Protein AF-A0A0Q8R245-F1 (afdb_monomer)

Mean predicted aligned error: 13.03 Å

Structure (mmCIF, N/CA/C/O backbone):
data_AF-A0A0Q8R245-F1
#
_entry.id   AF-A0A0Q8R245-F1
#
loop_
_atom_site.group_PDB
_atom_site.id
_atom_site.type_symbol
_atom_site.label_atom_id
_atom_site.label_alt_id
_atom_site.label_comp_id
_atom_site.label_asym_id
_atom_site.label_entity_id
_atom_site.label_seq_id
_atom_site.pdbx_PDB_ins_code
_atom_site.Cartn_x
_atom_site.Cartn_y
_atom_site.Cartn_z
_atom_site.occupancy
_atom_site.B_iso_or_equiv
_atom_site.auth_seq_id
_atom_site.auth_comp_id
_atom_site.auth_asym_id
_atom_site.auth_atom_id
_atom_site.pdbx_PDB_model_num
ATOM 1 N N . MET A 1 1 ? -26.914 6.126 38.503 1.00 47.25 1 MET A N 1
ATOM 2 C CA . MET A 1 1 ? -27.204 4.934 37.684 1.00 47.25 1 MET A CA 1
ATOM 3 C C . MET A 1 1 ? -27.935 5.424 36.454 1.00 47.25 1 MET A C 1
ATOM 5 O O . MET A 1 1 ? -29.108 5.749 36.558 1.00 47.25 1 MET A O 1
ATOM 9 N N . THR A 1 2 ? -27.219 5.565 35.342 1.00 40.62 2 THR A N 1
ATOM 10 C CA . THR A 1 2 ? -27.799 5.974 34.060 1.00 40.62 2 THR A CA 1
ATOM 11 C C . THR A 1 2 ? -27.302 4.974 33.030 1.00 40.62 2 THR A C 1
ATOM 13 O O . THR A 1 2 ? -26.135 4.978 32.650 1.00 40.62 2 THR A O 1
ATOM 16 N N . THR A 1 3 ? -28.176 4.034 32.702 1.00 66.19 3 THR A N 1
ATOM 17 C CA . THR A 1 3 ? -28.057 3.087 31.595 1.00 66.19 3 THR A CA 1
ATOM 18 C C . THR A 1 3 ? -28.327 3.823 30.289 1.00 66.19 3 THR A C 1
ATOM 20 O O . THR A 1 3 ? -29.417 4.372 30.148 1.00 66.19 3 THR A O 1
ATOM 23 N N . THR A 1 4 ? -27.386 3.794 29.343 1.00 49.12 4 THR A N 1
ATOM 24 C CA . THR A 1 4 ? -27.697 4.036 27.925 1.00 49.12 4 THR A CA 1
ATOM 25 C C . THR A 1 4 ? -26.713 3.277 27.036 1.00 49.12 4 THR A C 1
ATOM 27 O O . THR A 1 4 ? -25.506 3.483 27.128 1.00 49.12 4 THR A O 1
ATOM 30 N N . ASP A 1 5 ? -27.294 2.363 26.261 1.00 46.53 5 ASP A N 1
ATOM 31 C CA . ASP A 1 5 ? -26.862 1.760 25.001 1.00 46.53 5 ASP A CA 1
ATOM 32 C C . ASP A 1 5 ? -25.427 1.246 24.829 1.00 46.53 5 ASP A C 1
ATOM 34 O O . ASP A 1 5 ? -24.492 1.959 24.477 1.00 46.53 5 ASP A O 1
ATOM 38 N N . THR A 1 6 ? -25.298 -0.081 24.916 1.00 54.34 6 THR A N 1
ATOM 39 C CA . THR A 1 6 ? -24.317 -0.812 24.104 1.00 54.34 6 THR A CA 1
ATOM 40 C C . THR A 1 6 ? -24.837 -0.827 22.668 1.00 54.34 6 THR A C 1
ATOM 42 O O . THR A 1 6 ? -25.485 -1.784 22.243 1.00 54.34 6 THR A O 1
ATOM 45 N N . GLU A 1 7 ? -24.595 0.254 21.927 1.00 52.25 7 GLU A N 1
ATOM 46 C CA . GLU A 1 7 ? -24.745 0.246 20.475 1.00 52.25 7 GLU A CA 1
ATOM 47 C C . GLU A 1 7 ? -23.817 -0.846 19.936 1.00 52.25 7 GLU A C 1
ATOM 49 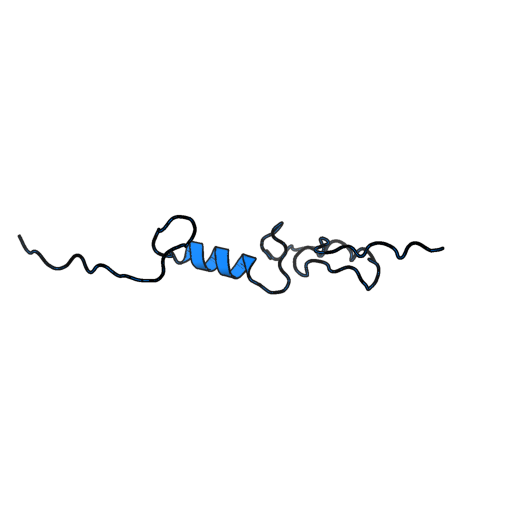O O . GLU A 1 7 ? -22.592 -0.729 19.956 1.00 52.25 7 GLU A O 1
ATOM 54 N N . THR A 1 8 ? -24.398 -1.971 19.518 1.00 58.78 8 THR A N 1
ATOM 55 C CA . THR A 1 8 ? -23.663 -2.988 18.770 1.00 58.78 8 THR A CA 1
ATOM 56 C C . THR A 1 8 ? -23.402 -2.386 17.398 1.00 58.78 8 THR A C 1
ATOM 58 O O . THR A 1 8 ? -24.184 -2.577 16.465 1.00 58.78 8 THR A O 1
ATOM 61 N N . THR A 1 9 ? -22.327 -1.601 17.285 1.00 53.03 9 THR A N 1
ATOM 62 C CA . THR A 1 9 ? -21.791 -1.124 16.013 1.00 53.03 9 THR A CA 1
ATOM 63 C C . THR A 1 9 ? -21.401 -2.358 15.207 1.00 53.03 9 THR A C 1
ATOM 65 O O . THR A 1 9 ? -20.280 -2.855 15.286 1.00 53.03 9 THR A O 1
ATOM 68 N N . THR A 1 10 ? -22.355 -2.890 14.446 1.00 65.06 10 THR A N 1
ATOM 69 C CA . THR A 1 10 ? -22.143 -3.985 13.494 1.00 65.06 10 THR A CA 1
ATOM 70 C C . THR A 1 10 ? -21.463 -3.391 12.261 1.00 65.06 10 THR A C 1
ATOM 72 O O . THR A 1 10 ? -22.020 -3.339 11.169 1.00 65.06 10 THR A O 1
ATOM 75 N N . GLY A 1 11 ? -20.287 -2.806 12.472 1.00 70.25 11 GLY A N 1
ATOM 76 C CA . GLY A 1 11 ? -19.413 -2.352 11.407 1.00 70.25 11 GLY A CA 1
ATOM 77 C C . GLY A 1 11 ? -18.682 -3.540 10.785 1.00 70.25 11 GLY A C 1
ATOM 78 O O . GLY A 1 11 ? -18.694 -4.642 11.342 1.00 70.25 11 GLY A O 1
ATOM 79 N N . PRO A 1 12 ? -18.023 -3.341 9.634 1.00 79.69 12 PRO A N 1
ATOM 80 C CA . PRO A 1 12 ? -17.119 -4.345 9.100 1.00 79.69 12 PRO A CA 1
ATOM 81 C C . PRO A 1 12 ? -16.096 -4.743 10.174 1.00 79.69 12 PRO A C 1
ATOM 83 O O . PRO A 1 12 ? -15.553 -3.896 10.886 1.00 79.69 12 PRO A O 1
ATOM 86 N N . ALA A 1 13 ? -15.845 -6.043 10.285 1.00 87.00 13 ALA A N 1
ATOM 87 C CA . ALA A 1 13 ? -14.846 -6.614 11.176 1.00 87.00 13 ALA A CA 1
ATOM 88 C C . ALA A 1 13 ? -13.684 -7.183 10.359 1.00 87.00 13 ALA A C 1
ATOM 90 O O . ALA A 1 13 ? -13.826 -7.495 9.172 1.00 87.00 13 ALA A O 1
ATOM 91 N N . CYS A 1 14 ? -12.524 -7.321 10.992 1.00 85.50 14 CYS A N 1
ATOM 92 C CA . CYS A 1 14 ? -11.389 -8.007 10.400 1.00 85.50 14 CYS A CA 1
ATOM 93 C C . CYS A 1 14 ? -11.783 -9.466 10.099 1.00 85.50 14 CYS A C 1
ATOM 95 O O . CYS A 1 14 ? -12.139 -10.192 11.030 1.00 85.50 14 CYS A O 1
ATOM 97 N N . PRO A 1 15 ? -11.688 -9.943 8.844 1.00 83.88 15 PRO A N 1
ATOM 98 C CA . PRO A 1 15 ? -12.115 -11.297 8.485 1.00 83.88 15 PRO A CA 1
ATOM 99 C C . PRO A 1 15 ? -11.230 -12.392 9.102 1.00 83.88 15 PRO A C 1
ATOM 101 O O . PRO A 1 15 ? -11.603 -13.560 9.089 1.00 83.88 15 PRO A O 1
ATOM 104 N N . PHE A 1 16 ? -10.063 -12.027 9.643 1.00 84.81 16 PHE A N 1
ATOM 105 C CA . PHE A 1 16 ? -9.113 -12.965 10.240 1.00 84.81 16 PHE A CA 1
ATOM 106 C C . PHE A 1 16 ? -9.295 -13.131 11.751 1.00 84.81 16 PHE A C 1
ATOM 108 O O . PHE A 1 16 ? -9.149 -14.237 12.260 1.00 84.81 16 PHE A O 1
ATOM 115 N N . CYS A 1 17 ? -9.592 -12.048 12.478 1.00 87.31 17 CYS A N 1
ATOM 116 C CA . CYS A 1 17 ? -9.684 -12.073 13.944 1.00 87.31 17 CYS A CA 1
ATOM 117 C C . CYS A 1 17 ? -11.042 -11.635 14.508 1.00 87.31 17 CYS A C 1
ATOM 119 O O . CYS A 1 17 ? -11.240 -11.704 15.717 1.00 87.31 17 CYS A O 1
ATOM 121 N N . GLY A 1 18 ? -11.970 -11.167 13.670 1.00 86.75 18 GLY A N 1
ATOM 122 C CA . GLY A 1 18 ? -13.307 -10.729 14.081 1.00 86.75 18 GLY A CA 1
ATOM 123 C C . GLY A 1 18 ? -13.351 -9.416 14.870 1.00 86.75 18 GLY A C 1
ATOM 124 O O . GLY A 1 18 ? -14.436 -8.949 15.200 1.00 86.75 18 GLY A O 1
ATOM 125 N N . ALA A 1 19 ? -12.203 -8.794 15.159 1.00 88.00 19 ALA A N 1
ATOM 126 C CA . ALA A 1 19 ? -12.150 -7.493 15.818 1.00 88.00 19 ALA A CA 1
ATOM 127 C C . ALA A 1 19 ? -12.672 -6.379 14.897 1.00 88.00 19 ALA A C 1
ATOM 129 O O . ALA A 1 19 ? -12.506 -6.445 13.676 1.00 88.00 19 ALA A O 1
ATOM 130 N N . ALA A 1 20 ? -13.257 -5.332 15.481 1.00 90.50 20 ALA A N 1
ATOM 131 C CA . ALA A 1 20 ? -13.586 -4.114 14.746 1.00 90.50 20 ALA A CA 1
ATOM 132 C C . ALA A 1 20 ? -12.313 -3.486 14.150 1.00 90.50 20 ALA A C 1
ATOM 134 O O . ALA A 1 20 ? -11.250 -3.503 14.776 1.00 90.50 20 ALA A O 1
ATOM 135 N N . TRP A 1 21 ? -12.417 -2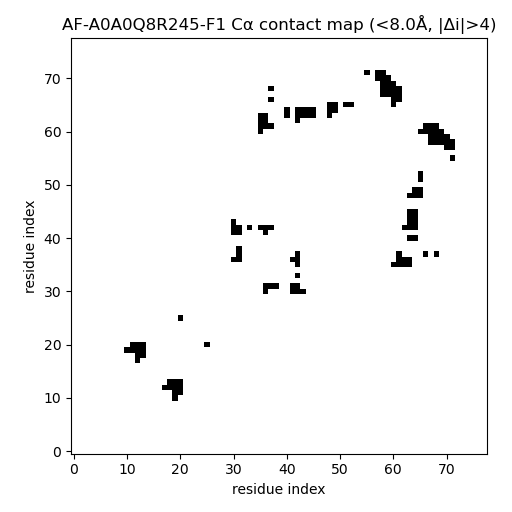.925 12.943 1.00 88.25 21 TRP A N 1
ATOM 136 C CA . TRP A 1 21 ? -11.285 -2.259 12.299 1.00 88.25 21 TRP A CA 1
ATOM 137 C C . TRP A 1 21 ? -10.852 -1.021 13.088 1.00 88.25 21 TRP A C 1
ATOM 139 O O . TRP A 1 21 ? -11.638 -0.102 13.307 1.00 88.25 21 TRP A O 1
ATOM 149 N N . SER A 1 22 ? -9.578 -0.979 13.477 1.00 88.75 22 SER A N 1
ATOM 150 C CA . SER A 1 22 ? -8.946 0.237 13.990 1.00 88.75 22 SER A CA 1
ATOM 151 C C . SER A 1 22 ? -8.289 1.023 12.854 1.00 88.75 22 SER A C 1
ATOM 153 O O . SER A 1 22 ? -7.954 0.458 11.811 1.00 88.75 22 SER A O 1
ATOM 155 N N . ALA A 1 23 ? -8.049 2.320 13.069 1.00 88.19 23 ALA A N 1
ATOM 156 C CA . ALA A 1 23 ? -7.331 3.159 12.106 1.00 88.19 23 ALA A CA 1
ATOM 157 C C . ALA A 1 23 ? -5.956 2.568 11.739 1.00 88.19 23 ALA A C 1
ATOM 159 O O . ALA A 1 23 ? -5.628 2.476 10.563 1.00 88.19 23 ALA A O 1
ATOM 160 N N . ALA A 1 24 ? -5.211 2.062 12.728 1.00 87.69 24 ALA A N 1
ATOM 161 C CA . ALA A 1 24 ? -3.914 1.424 12.505 1.00 87.69 24 ALA A CA 1
ATOM 162 C C . ALA A 1 24 ? -4.016 0.146 11.652 1.00 87.69 24 ALA A C 1
ATOM 164 O O . ALA A 1 24 ? -3.161 -0.107 10.808 1.00 87.69 24 ALA A O 1
ATOM 165 N N . MET A 1 25 ? -5.070 -0.659 11.839 1.00 89.19 25 MET A N 1
ATOM 166 C CA . MET A 1 25 ? -5.290 -1.854 11.015 1.00 89.19 25 MET A CA 1
ATOM 167 C C . MET A 1 25 ? -5.638 -1.493 9.570 1.00 89.19 25 MET A C 1
ATOM 169 O O . MET A 1 25 ? -5.166 -2.159 8.652 1.00 89.19 25 MET A O 1
ATOM 173 N N . LEU A 1 26 ? -6.446 -0.450 9.361 1.00 88.44 26 LEU A N 1
ATOM 174 C CA . LEU A 1 26 ? -6.791 0.031 8.020 1.00 88.44 26 LEU A CA 1
ATOM 175 C C . LEU A 1 26 ? -5.565 0.586 7.293 1.00 88.44 26 LEU A C 1
ATOM 177 O O . LEU A 1 26 ? -5.346 0.256 6.133 1.00 88.44 26 LEU A O 1
ATOM 181 N N . GLU A 1 27 ? -4.738 1.361 7.989 1.00 85.31 27 GLU A N 1
ATOM 182 C CA . GLU A 1 27 ? -3.492 1.915 7.453 1.00 85.31 27 GLU A CA 1
ATOM 183 C C . GLU A 1 27 ? -2.495 0.805 7.077 1.00 85.31 27 GLU A C 1
ATOM 185 O O . GLU A 1 27 ? -1.842 0.859 6.035 1.00 85.31 27 GLU A O 1
ATOM 190 N N . GLN A 1 28 ? -2.428 -0.258 7.884 1.00 81.75 28 GLN A N 1
ATOM 191 C CA . GLN A 1 28 ? -1.638 -1.443 7.560 1.00 81.75 28 GLN A CA 1
ATOM 192 C C . GLN A 1 28 ? -2.221 -2.220 6.370 1.00 81.75 28 GLN A C 1
ATOM 194 O O . GLN A 1 28 ? -1.460 -2.718 5.547 1.00 81.75 28 GLN A O 1
ATOM 199 N N . TYR A 1 29 ? -3.544 -2.338 6.258 1.00 83.06 29 TYR A N 1
ATOM 200 C CA . TYR A 1 29 ? -4.190 -3.039 5.146 1.00 83.06 29 TYR A CA 1
ATOM 201 C C . TYR A 1 29 ? -3.977 -2.315 3.811 1.00 83.06 29 TYR A C 1
ATOM 203 O O . TYR A 1 29 ? -3.514 -2.939 2.857 1.00 83.06 29 TYR A O 1
ATOM 211 N N . ASP A 1 30 ? -4.226 -1.004 3.773 1.00 83.06 30 ASP A N 1
ATOM 212 C CA . ASP A 1 30 ? -4.032 -0.148 2.593 1.00 83.06 30 ASP A CA 1
ATOM 213 C C . ASP A 1 30 ? -2.619 -0.301 2.005 1.00 83.06 30 ASP A C 1
ATOM 215 O O . ASP A 1 30 ? -2.414 -0.527 0.804 1.00 83.06 30 ASP 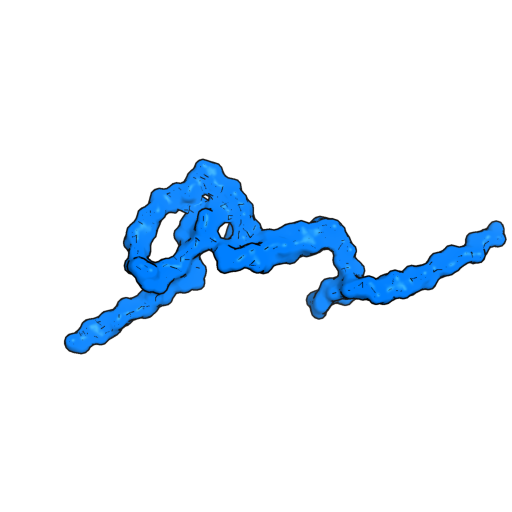A O 1
ATOM 219 N N . ARG A 1 31 ? -1.641 -0.327 2.910 1.00 75.06 31 ARG A N 1
ATOM 220 C CA . ARG A 1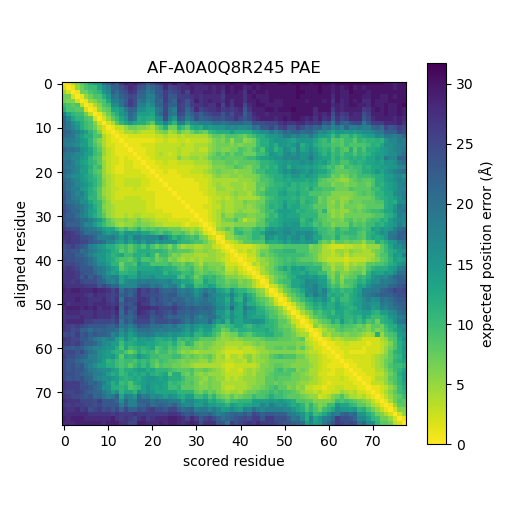 31 ? -0.227 -0.520 2.623 1.00 75.06 31 ARG A CA 1
ATOM 221 C C . ARG A 1 31 ? 0.096 -1.845 1.912 1.00 75.06 31 ARG A C 1
ATOM 223 O O . ARG A 1 31 ? 1.007 -1.878 1.088 1.00 75.06 31 ARG A O 1
ATOM 230 N N . PHE A 1 32 ? -0.626 -2.928 2.202 1.00 72.69 32 PHE A N 1
ATOM 231 C CA . PHE A 1 32 ? -0.435 -4.227 1.538 1.00 72.69 32 PHE A CA 1
ATOM 232 C C . PHE A 1 32 ? -1.303 -4.413 0.288 1.00 72.69 32 PHE A C 1
ATOM 234 O O . PHE A 1 32 ? -1.019 -5.306 -0.512 1.00 72.69 32 PHE A O 1
ATOM 241 N N . THR A 1 33 ? -2.344 -3.599 0.105 1.00 75.69 33 THR A N 1
ATOM 242 C CA . THR A 1 33 ? -3.240 -3.669 -1.063 1.00 75.69 33 THR A CA 1
ATOM 243 C C . THR A 1 33 ? -2.875 -2.714 -2.196 1.00 75.69 33 THR A C 1
ATOM 245 O O . THR A 1 33 ? -3.522 -2.728 -3.243 1.00 75.69 33 THR A O 1
ATOM 248 N N . THR A 1 34 ? -1.835 -1.898 -2.027 1.00 72.00 34 THR A N 1
ATOM 249 C CA . THR A 1 34 ? -1.329 -1.030 -3.094 1.00 72.00 34 THR A CA 1
ATOM 250 C C . THR A 1 34 ? -0.814 -1.876 -4.269 1.00 72.00 34 THR A C 1
ATOM 252 O O . THR A 1 34 ? -0.050 -2.820 -4.082 1.00 72.00 34 THR A O 1
ATOM 255 N N . ALA A 1 35 ? -1.203 -1.522 -5.502 1.00 62.75 35 ALA A N 1
ATOM 256 C CA . ALA A 1 35 ? -1.057 -2.352 -6.711 1.00 62.75 35 ALA A CA 1
ATOM 257 C C . ALA A 1 35 ? 0.376 -2.824 -7.059 1.00 62.75 35 ALA A C 1
ATOM 259 O O . ALA A 1 35 ? 0.532 -3.727 -7.878 1.00 62.75 35 ALA A O 1
ATOM 260 N N . SER A 1 36 ? 1.411 -2.257 -6.429 1.00 63.06 36 SER A N 1
ATOM 261 C CA . SER A 1 36 ? 2.823 -2.573 -6.695 1.00 63.06 36 SER A CA 1
ATOM 262 C C . SER A 1 36 ? 3.660 -2.831 -5.433 1.00 63.06 36 SER A C 1
ATOM 264 O O . SER A 1 36 ? 4.891 -2.900 -5.516 1.00 63.06 36 SER A O 1
ATOM 266 N N . SER A 1 37 ? 3.037 -2.963 -4.256 1.00 66.19 37 SER A N 1
ATOM 267 C CA . SER A 1 37 ? 3.755 -3.241 -3.007 1.00 66.19 37 SER A CA 1
ATOM 268 C C . SER A 1 37 ? 3.966 -4.741 -2.817 1.00 66.19 37 SER A C 1
ATOM 270 O O . SER A 1 37 ? 3.013 -5.510 -2.725 1.00 66.19 37 SER A O 1
ATOM 272 N N . CYS A 1 38 ? 5.219 -5.180 -2.695 1.00 75.38 38 CYS A N 1
ATOM 273 C CA . CYS A 1 38 ? 5.493 -6.526 -2.198 1.00 75.38 38 CYS A CA 1
ATOM 274 C C . CYS A 1 38 ? 5.247 -6.608 -0.681 1.00 75.38 38 CYS A C 1
ATOM 276 O O . CYS A 1 38 ? 5.422 -5.628 0.047 1.00 75.38 38 CYS A O 1
ATOM 278 N N . ALA A 1 39 ? 4.964 -7.812 -0.178 1.00 75.38 39 ALA A N 1
ATOM 279 C CA . ALA A 1 39 ? 4.787 -8.059 1.257 1.00 75.38 39 ALA A CA 1
ATOM 280 C C . ALA A 1 39 ? 6.058 -7.822 2.105 1.00 75.38 39 ALA A C 1
ATOM 282 O O . ALA A 1 39 ? 6.005 -7.880 3.327 1.00 75.38 39 ALA A O 1
ATOM 283 N N . CYS A 1 40 ? 7.212 -7.581 1.476 1.00 74.31 40 CYS A N 1
ATOM 284 C CA . CYS A 1 40 ? 8.512 -7.596 2.149 1.00 74.31 40 CYS A CA 1
ATOM 285 C C . CYS A 1 40 ? 8.817 -6.297 2.891 1.00 74.31 40 CYS A C 1
ATOM 287 O O . CYS A 1 40 ? 9.361 -6.340 3.987 1.00 74.31 40 CYS A O 1
ATOM 289 N N . CYS A 1 41 ? 8.489 -5.161 2.278 1.00 74.19 41 CYS A N 1
ATOM 290 C CA . CYS A 1 41 ? 8.584 -3.844 2.903 1.00 74.19 41 CYS A CA 1
ATOM 291 C C . CYS A 1 41 ? 7.212 -3.256 3.213 1.00 74.19 41 CYS A C 1
ATOM 293 O O . CYS A 1 41 ? 7.148 -2.144 3.712 1.00 74.19 41 CYS A O 1
ATOM 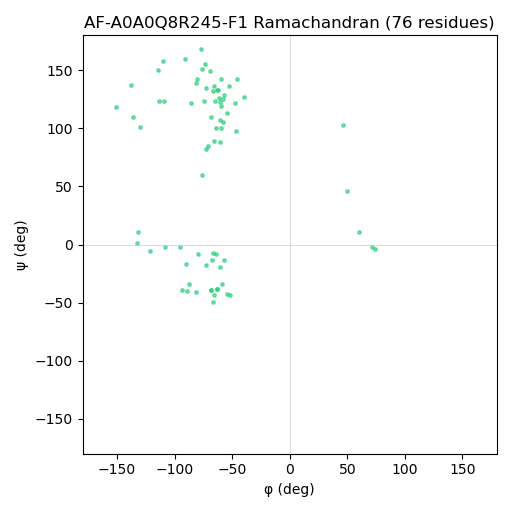295 N N . ALA A 1 42 ? 6.128 -3.958 2.857 1.00 73.50 42 ALA A N 1
ATOM 296 C CA . ALA A 1 42 ? 4.787 -3.399 2.888 1.00 73.50 42 ALA A CA 1
ATOM 297 C C . ALA A 1 42 ? 4.760 -2.032 2.175 1.00 73.50 42 ALA A C 1
ATOM 299 O O . ALA A 1 42 ? 4.338 -1.049 2.739 1.00 73.50 42 ALA A O 1
ATOM 300 N N . GLY A 1 43 ? 5.358 -1.885 0.994 1.00 68.19 43 GLY A N 1
ATOM 301 C CA . GLY A 1 43 ? 5.340 -0.594 0.292 1.00 68.19 43 GLY A CA 1
ATOM 302 C C . GLY A 1 43 ? 5.986 0.605 1.016 1.00 68.19 43 GLY A C 1
ATOM 303 O O . GLY A 1 43 ? 5.817 1.720 0.532 1.00 68.19 43 GLY A O 1
ATOM 304 N N . GLU A 1 44 ? 6.720 0.423 2.124 1.00 72.31 44 GLU A N 1
ATOM 305 C CA . GLU A 1 44 ? 7.436 1.531 2.766 1.00 72.31 44 GLU A CA 1
ATOM 306 C C . GLU A 1 44 ? 8.488 2.094 1.802 1.00 72.31 44 GLU A C 1
ATOM 308 O O . GLU A 1 44 ? 9.231 1.346 1.154 1.00 72.31 44 GLU A O 1
ATOM 313 N N . THR A 1 45 ? 8.528 3.423 1.686 1.00 65.81 45 THR A N 1
ATOM 314 C CA . THR A 1 45 ? 9.476 4.121 0.818 1.00 65.81 45 THR A CA 1
ATOM 315 C C . THR A 1 45 ? 10.877 3.954 1.384 1.00 65.81 45 THR A C 1
ATOM 317 O O . THR A 1 45 ? 11.215 4.532 2.418 1.00 65.81 45 THR A O 1
ATOM 320 N N . HIS A 1 46 ? 11.715 3.176 0.704 1.00 64.69 46 HIS A N 1
ATOM 321 C CA . HIS A 1 46 ? 13.122 3.091 1.063 1.00 64.69 46 HIS A CA 1
ATOM 322 C C . HIS A 1 46 ? 13.887 4.284 0.469 1.00 64.69 46 HIS A C 1
ATOM 324 O O . HIS A 1 46 ? 13.642 4.649 -0.681 1.00 64.69 46 HIS A O 1
ATOM 330 N N . PRO A 1 47 ? 14.824 4.890 1.223 1.00 60.75 47 PRO A N 1
ATOM 331 C CA . PRO A 1 47 ? 15.586 6.057 0.773 1.00 60.75 47 PRO A CA 1
ATOM 332 C C . PRO A 1 47 ? 16.540 5.764 -0.394 1.00 60.75 47 PRO A C 1
ATOM 334 O O . PRO A 1 47 ? 17.108 6.696 -0.953 1.00 60.75 47 PRO A O 1
ATOM 337 N N . ASP A 1 48 ? 16.702 4.498 -0.777 1.00 55.09 48 ASP A N 1
ATOM 338 C 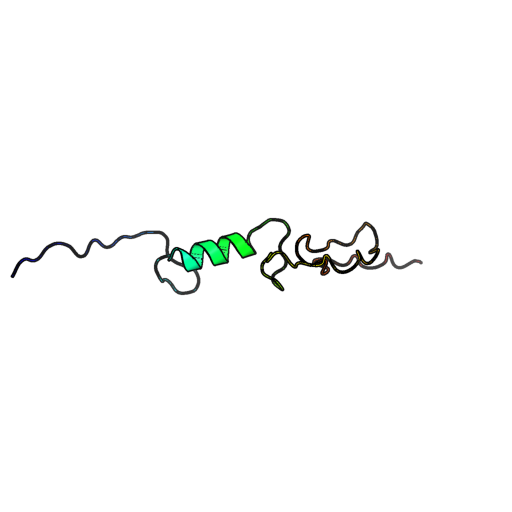CA . ASP A 1 48 ? 17.562 4.090 -1.877 1.00 55.09 48 ASP A CA 1
ATOM 339 C C . ASP A 1 48 ? 16.816 3.047 -2.726 1.00 55.09 48 ASP A C 1
ATOM 341 O O . ASP A 1 48 ? 16.581 1.927 -2.249 1.00 55.09 48 ASP A O 1
ATOM 345 N N . PRO A 1 49 ? 16.379 3.372 -3.958 1.00 55.53 49 PRO A N 1
ATOM 346 C CA . PRO A 1 49 ? 16.053 2.329 -4.906 1.00 55.53 49 PRO A CA 1
ATOM 347 C C . PRO A 1 49 ? 17.362 1.594 -5.186 1.00 55.53 49 PRO A C 1
ATOM 349 O O . PRO A 1 49 ? 18.193 2.079 -5.952 1.00 55.53 49 PRO A O 1
ATOM 352 N N . SER A 1 50 ? 17.540 0.430 -4.542 1.00 55.59 50 SER A N 1
ATOM 353 C CA . SER A 1 50 ? 18.627 -0.504 -4.851 1.00 55.59 50 SER A CA 1
ATOM 354 C C . SER A 1 50 ? 18.799 -0.529 -6.370 1.00 55.59 50 SER A C 1
ATOM 356 O O . SER A 1 50 ? 17.777 -0.655 -7.060 1.00 55.59 50 SER A O 1
ATOM 358 N N . PRO A 1 51 ? 20.028 -0.302 -6.887 1.00 54.16 51 PRO A N 1
ATOM 359 C CA . PRO A 1 51 ? 20.258 0.020 -8.288 1.00 54.16 51 PRO A CA 1
ATOM 360 C C . PRO A 1 51 ? 19.477 -0.970 -9.119 1.00 54.16 51 PRO A C 1
ATOM 362 O O . PRO A 1 51 ? 19.653 -2.168 -8.905 1.00 54.16 51 PRO A O 1
ATOM 365 N N . ALA A 1 52 ? 18.576 -0.454 -9.964 1.00 56.50 52 ALA A N 1
ATOM 366 C CA . ALA A 1 52 ? 17.650 -1.249 -10.752 1.00 56.50 52 ALA A CA 1
ATOM 367 C C . ALA A 1 52 ? 18.435 -2.390 -11.394 1.00 56.50 52 ALA A C 1
ATOM 369 O O . ALA A 1 52 ? 19.140 -2.196 -12.387 1.00 56.50 52 ALA A O 1
ATOM 370 N N . VAL A 1 53 ? 18.379 -3.565 -10.763 1.00 58.94 53 VAL A N 1
ATOM 371 C CA . VAL A 1 53 ? 18.985 -4.761 -11.313 1.00 58.94 53 VAL A CA 1
ATOM 372 C C . VAL A 1 53 ? 18.255 -4.910 -12.628 1.00 58.94 53 VAL A C 1
ATOM 374 O O . VAL A 1 53 ? 17.023 -4.918 -12.646 1.00 58.94 53 VAL A O 1
ATOM 377 N N . GLN A 1 54 ? 18.997 -4.874 -13.733 1.00 58.06 54 GLN A N 1
ATOM 378 C CA . GLN A 1 54 ? 18.408 -5.031 -15.051 1.00 58.06 54 GLN A CA 1
ATOM 379 C C . GLN A 1 54 ? 17.875 -6.455 -15.127 1.00 58.06 54 GLN A C 1
ATOM 381 O O . GLN A 1 54 ? 18.587 -7.402 -15.451 1.00 58.06 54 GLN A O 1
ATOM 386 N N . HIS A 1 55 ? 16.628 -6.596 -14.710 1.00 60.78 55 HIS A N 1
ATOM 387 C CA . HIS A 1 55 ? 15.867 -7.805 -14.850 1.00 60.78 55 HIS A CA 1
ATOM 388 C C . HIS A 1 55 ? 15.407 -7.911 -16.308 1.00 60.78 55 HIS A C 1
ATOM 390 O O . HIS A 1 55 ? 15.237 -6.880 -16.973 1.00 60.78 55 HIS A O 1
ATOM 396 N N . PRO A 1 56 ? 15.220 -9.133 -16.827 1.00 67.94 56 PRO A N 1
ATOM 397 C CA . PRO A 1 56 ? 14.495 -9.337 -18.071 1.00 67.94 56 PRO A CA 1
ATOM 398 C C . PRO A 1 56 ? 13.197 -8.508 -18.080 1.00 67.94 56 PRO A C 1
ATOM 400 O O . PRO A 1 56 ? 12.569 -8.371 -17.029 1.00 67.94 56 PRO A O 1
ATOM 403 N N . PRO A 1 57 ? 12.781 -7.935 -19.223 1.00 67.81 57 PRO A N 1
ATOM 404 C CA . PRO A 1 57 ? 11.607 -7.058 -19.284 1.00 67.81 57 PRO A CA 1
ATOM 405 C C . PRO A 1 57 ? 10.304 -7.757 -18.860 1.00 67.81 57 PRO A C 1
ATOM 407 O O . PRO A 1 57 ? 9.332 -7.089 -18.515 1.00 67.81 57 PRO A O 1
ATOM 410 N N . GLU A 1 58 ? 10.285 -9.088 -18.872 1.00 74.25 58 GLU A N 1
ATOM 411 C CA . GLU A 1 58 ? 9.198 -9.930 -18.379 1.00 74.25 58 GLU A CA 1
ATOM 412 C C . GLU A 1 58 ? 9.150 -10.143 -16.845 1.00 74.25 58 GLU A C 1
ATOM 414 O O . GLU A 1 58 ? 8.167 -10.695 -16.341 1.00 74.25 58 GLU A O 1
ATOM 419 N N . ASP A 1 59 ? 10.160 -9.708 -16.085 1.00 77.69 59 ASP A N 1
ATOM 420 C CA . ASP A 1 59 ? 10.142 -9.744 -14.617 1.00 77.69 59 ASP A CA 1
ATOM 421 C C . ASP A 1 59 ? 9.338 -8.563 -14.046 1.00 77.69 59 ASP A C 1
ATOM 423 O O . ASP A 1 59 ? 9.422 -7.427 -14.517 1.00 77.69 59 ASP A O 1
ATOM 427 N N . ILE A 1 60 ? 8.596 -8.808 -12.962 1.00 79.94 60 ILE A N 1
ATOM 428 C CA . ILE A 1 60 ? 7.861 -7.762 -12.237 1.00 79.94 60 ILE A CA 1
ATOM 429 C C . ILE A 1 60 ? 8.554 -7.531 -10.900 1.00 79.94 60 ILE A C 1
ATOM 431 O O . ILE A 1 60 ? 8.664 -8.451 -10.086 1.00 79.94 60 ILE A O 1
ATOM 435 N N . SER A 1 61 ? 8.952 -6.289 -10.636 1.00 80.31 61 SER A N 1
ATOM 436 C CA . SER A 1 61 ? 9.580 -5.872 -9.379 1.00 80.31 61 SER A CA 1
ATOM 437 C C . SER A 1 61 ? 8.708 -4.897 -8.596 1.00 80.31 61 SER A C 1
ATOM 439 O O . SER A 1 61 ? 7.943 -4.117 -9.157 1.00 80.31 61 SER A O 1
ATOM 441 N N . CYS A 1 62 ? 8.847 -4.933 -7.272 1.00 79.38 62 CYS A N 1
ATOM 442 C CA . CYS A 1 62 ? 8.231 -3.983 -6.357 1.00 79.38 62 CYS A CA 1
ATOM 443 C C . CYS A 1 62 ? 8.743 -2.572 -6.643 1.00 79.38 62 CYS A C 1
ATOM 445 O O . CYS A 1 62 ? 9.950 -2.333 -6.590 1.00 79.38 62 CYS A O 1
ATOM 447 N N . THR A 1 63 ? 7.842 -1.618 -6.861 1.00 74.38 63 THR A N 1
ATOM 448 C CA . THR A 1 63 ? 8.228 -0.224 -7.132 1.00 74.38 63 THR A CA 1
ATOM 449 C C . THR A 1 63 ? 8.753 0.503 -5.893 1.00 74.38 63 THR A C 1
ATOM 451 O O . THR A 1 63 ? 9.415 1.523 -6.035 1.00 74.38 63 THR A O 1
ATOM 454 N N . ALA A 1 64 ? 8.486 -0.012 -4.685 1.00 74.38 64 ALA A N 1
ATOM 455 C CA . ALA A 1 64 ? 8.924 0.599 -3.426 1.00 74.38 64 ALA A CA 1
ATOM 456 C C . ALA A 1 64 ? 10.334 0.167 -2.980 1.00 74.38 64 ALA A C 1
ATOM 458 O O . ALA A 1 64 ? 11.056 0.953 -2.375 1.00 74.38 64 ALA A O 1
ATOM 459 N N . CYS A 1 65 ? 10.736 -1.080 -3.253 1.00 76.44 65 CYS A N 1
ATOM 460 C CA . CYS A 1 65 ? 12.015 -1.630 -2.774 1.00 76.44 65 CYS A CA 1
ATOM 461 C C . CYS A 1 65 ? 12.844 -2.356 -3.845 1.00 76.44 65 CYS A C 1
ATOM 463 O O . CYS A 1 65 ? 13.891 -2.915 -3.530 1.00 76.44 65 CYS A O 1
ATOM 465 N N . GLY A 1 66 ? 12.372 -2.416 -5.094 1.00 76.38 66 GLY A N 1
ATOM 466 C CA . GLY A 1 66 ? 13.075 -3.049 -6.218 1.00 76.38 66 GLY A CA 1
ATOM 467 C C . GLY A 1 66 ? 13.085 -4.582 -6.207 1.00 76.38 66 GLY A C 1
ATOM 468 O O . GLY A 1 66 ? 13.565 -5.205 -7.149 1.00 76.38 66 GLY A O 1
ATOM 469 N N . ARG A 1 67 ? 12.546 -5.224 -5.165 1.00 78.56 67 ARG A N 1
ATOM 470 C CA . ARG A 1 67 ? 12.557 -6.685 -5.021 1.00 78.56 67 ARG A CA 1
ATOM 471 C C . ARG A 1 67 ? 11.584 -7.354 -5.996 1.00 78.56 67 ARG A C 1
ATOM 473 O O . ARG A 1 67 ? 10.433 -6.936 -6.094 1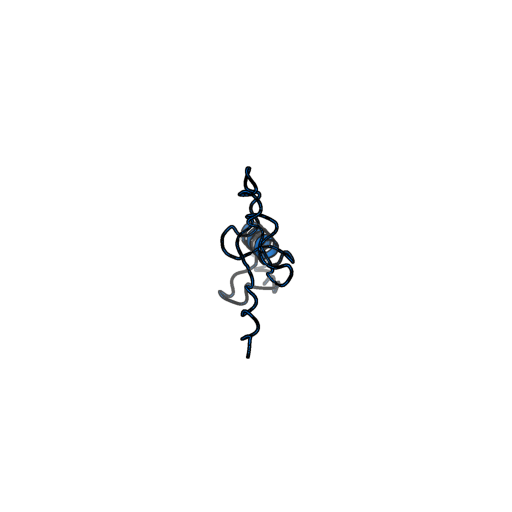.00 78.56 67 ARG A O 1
ATOM 480 N N . ALA A 1 68 ? 12.027 -8.420 -6.664 1.00 77.56 68 ALA A N 1
ATOM 481 C CA . ALA A 1 68 ? 11.201 -9.179 -7.606 1.00 77.56 68 ALA A CA 1
ATOM 482 C C . ALA A 1 68 ? 9.927 -9.732 -6.933 1.00 77.56 68 ALA A C 1
ATOM 484 O O . ALA A 1 68 ? 10.009 -10.438 -5.924 1.00 77.56 68 ALA A O 1
ATOM 485 N N . ILE A 1 69 ? 8.767 -9.408 -7.507 1.00 78.88 69 ILE A N 1
ATOM 486 C CA . ILE A 1 69 ? 7.441 -9.962 -7.184 1.00 78.88 69 ILE A CA 1
ATOM 487 C C . ILE A 1 69 ? 7.192 -11.209 -8.035 1.00 78.88 69 ILE A C 1
ATOM 489 O O . ILE A 1 69 ? 6.684 -12.213 -7.541 1.00 78.88 69 ILE A O 1
ATOM 493 N N . TYR A 1 70 ? 7.597 -11.157 -9.301 1.00 80.94 70 TYR A N 1
ATOM 494 C CA . TYR A 1 70 ? 7.522 -12.264 -10.240 1.00 80.94 70 TYR A CA 1
ATOM 495 C C . TYR A 1 70 ? 8.811 -12.319 -11.054 1.00 80.94 70 TYR A C 1
ATOM 497 O O . TYR A 1 70 ? 9.314 -11.286 -11.493 1.00 80.94 70 TYR A O 1
ATOM 505 N N . ARG A 1 71 ? 9.333 -13.532 -11.245 1.00 82.19 71 ARG A N 1
ATOM 506 C CA . ARG A 1 71 ? 10.434 -13.804 -12.167 1.00 82.19 71 ARG A CA 1
ATOM 507 C C . ARG A 1 71 ? 9.901 -14.672 -13.284 1.00 82.19 71 ARG A C 1
ATOM 509 O O . ARG A 1 71 ? 9.367 -15.750 -13.007 1.00 82.19 71 ARG A O 1
ATOM 516 N N . ALA A 1 72 ? 10.045 -14.219 -14.517 1.00 77.75 72 ALA A N 1
ATOM 517 C CA . ALA A 1 72 ? 9.694 -15.041 -15.650 1.00 77.75 72 ALA A CA 1
ATOM 518 C C . ALA A 1 72 ? 10.642 -16.241 -15.715 1.00 77.75 72 ALA A C 1
ATOM 520 O O . ALA A 1 72 ? 11.854 -16.127 -15.521 1.00 77.75 72 ALA A O 1
ATOM 521 N N . MET A 1 73 ? 10.084 -17.424 -15.970 1.00 76.25 73 MET A N 1
ATOM 522 C CA . MET A 1 73 ? 10.927 -18.572 -16.274 1.00 76.25 73 MET A CA 1
ATOM 523 C C . MET A 1 73 ? 11.613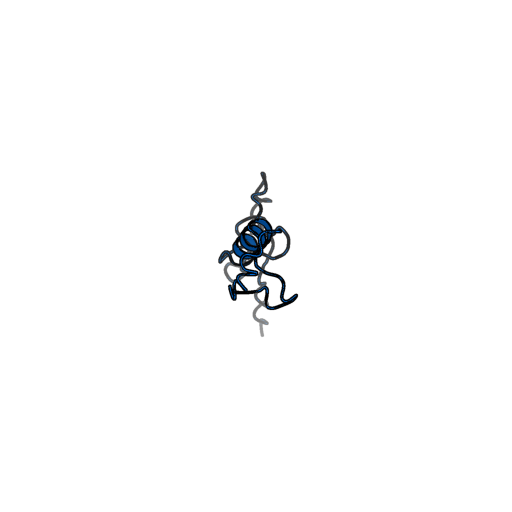 -18.316 -17.617 1.00 76.25 73 MET A C 1
ATOM 525 O O . MET A 1 73 ? 10.921 -17.941 -18.569 1.00 76.25 73 MET A O 1
ATOM 529 N N . PRO A 1 74 ? 12.937 -18.531 -17.727 1.00 66.19 74 PRO A N 1
ATOM 530 C CA . PRO A 1 74 ? 13.605 -18.424 -19.010 1.00 66.19 74 PRO A CA 1
ATOM 531 C C . PRO A 1 74 ? 12.922 -19.389 -19.977 1.00 66.19 74 PRO A C 1
ATOM 533 O O . PRO A 1 74 ? 12.724 -20.564 -19.651 1.00 66.19 74 PRO A O 1
ATOM 536 N N . ALA A 1 75 ? 12.529 -18.887 -21.150 1.00 63.19 75 ALA A N 1
ATOM 537 C CA . ALA A 1 75 ? 12.048 -19.743 -22.220 1.00 63.19 75 ALA A CA 1
ATOM 538 C C . ALA A 1 75 ? 13.141 -20.783 -22.476 1.00 63.19 75 ALA A C 1
ATOM 540 O O . ALA A 1 75 ? 14.252 -20.421 -22.858 1.00 63.19 75 ALA A O 1
ATOM 541 N N . ALA A 1 76 ? 12.859 -22.055 -22.180 1.00 55.66 76 ALA A N 1
ATOM 542 C CA . ALA A 1 76 ? 13.798 -23.136 -22.420 1.00 55.66 76 ALA A CA 1
ATOM 543 C C . ALA A 1 76 ? 14.101 -23.152 -23.921 1.00 55.66 76 ALA A C 1
ATOM 545 O O . ALA A 1 76 ? 13.285 -23.608 -24.723 1.00 55.66 76 ALA A O 1
ATOM 546 N N . THR A 1 77 ? 15.243 -22.585 -24.297 1.00 53.28 77 THR A N 1
ATOM 547 C CA . THR A 1 77 ? 15.777 -22.630 -25.649 1.00 53.28 77 THR A CA 1
ATOM 548 C C . THR A 1 77 ? 15.991 -24.103 -25.986 1.00 53.28 77 THR A C 1
ATOM 550 O O . THR A 1 77 ? 16.856 -24.760 -25.408 1.00 53.28 77 THR A O 1
ATOM 553 N N . ARG A 1 78 ? 15.125 -24.636 -26.851 1.00 44.09 78 ARG A N 1
ATOM 554 C CA . ARG A 1 78 ? 15.337 -25.904 -27.554 1.00 44.09 78 ARG A CA 1
ATOM 555 C C . ARG A 1 78 ? 16.208 -25.672 -28.774 1.00 44.09 78 ARG A C 1
ATOM 557 O O . ARG A 1 78 ? 16.019 -24.617 -29.418 1.00 44.09 78 ARG A O 1
#

Solvent-accessible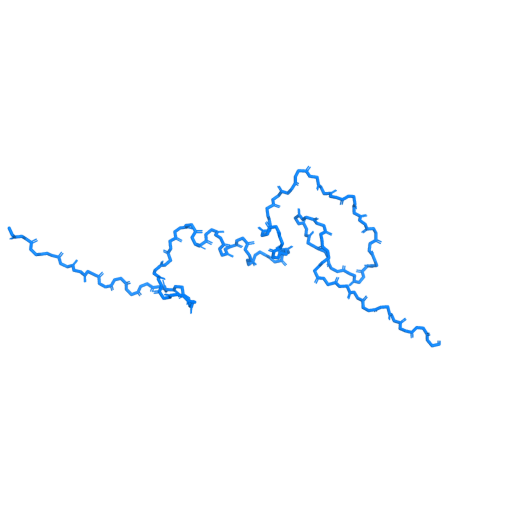 surface area (backbone atoms only — not comparable to full-atom values): 5188 Å² total; per-residue (Å²): 141,83,89,79,78,88,74,78,78,84,60,76,48,39,94,87,76,65,45,72,72,44,72,70,56,49,57,54,48,54,35,56,66,41,97,51,31,43,87,86,62,40,43,50,82,50,100,60,68,54,74,78,71,87,60,64,90,76,40,43,54,15,80,34,61,56,49,74,74,41,74,61,76,77,79,80,83,125

pLDDT: mean 71.16, std 12.68, range [40.62, 90.5]

Secondary structure (DSSP, 8-state):
------------B-TTT-PBPPHHHHHHHHHHHSTT--TTTTT---SS--------TT-EE-TTT--EEE-PPP----

Sequence (78 aa):
MTTTDTETTTGPACPFCGAAWSAAMLEQYDRFTTASSCACCAGETHPDPSPAVQHPPEDISCTACGRAIYRAMPAATR

Radius of gyration: 20.94 Å; Cα contacts (8 Å, |Δi|>4): 73; chains: 1; bounding box: 48×32×65 Å

Foldseek 3Di:
DDDDDPPPPPDDADPVPRHRDDPVNVVLVVLQPPPQADPPCSLPADPDQPPQPPADPPWRARPRRNHTPDHDDPPPDD